Protein AF-A0A1W2FY74-F1 (afdb_monomer)

Mean predicted aligned error: 9.15 Å

Structure (mmCIF, N/CA/C/O backbone):
data_AF-A0A1W2FY74-F1
#
_entry.id   AF-A0A1W2FY74-F1
#
loop_
_atom_site.group_PDB
_atom_site.id
_atom_site.type_symbol
_atom_site.label_atom_id
_atom_site.label_alt_id
_atom_site.label_comp_id
_atom_site.label_asym_id
_atom_site.label_entity_id
_atom_site.label_seq_id
_atom_site.pdbx_PDB_ins_code
_atom_site.Cartn_x
_atom_site.Cartn_y
_atom_site.Cartn_z
_atom_site.occupancy
_atom_site.B_iso_or_equiv
_atom_site.auth_seq_id
_atom_site.auth_comp_id
_atom_site.auth_asym_id
_atom_site.auth_atom_id
_atom_site.pdbx_PDB_model_num
ATOM 1 N N . MET A 1 1 ? 19.200 3.828 7.627 1.00 26.34 1 MET A N 1
ATOM 2 C CA . MET A 1 1 ? 18.917 5.266 7.826 1.00 26.34 1 MET A CA 1
ATOM 3 C C . MET A 1 1 ? 17.872 5.653 6.791 1.00 26.34 1 MET A C 1
ATOM 5 O O . MET A 1 1 ? 18.219 5.867 5.634 1.00 26.34 1 MET A O 1
ATOM 9 N N . ASN A 1 2 ? 16.599 5.588 7.180 1.00 29.17 2 ASN A N 1
ATOM 10 C CA . ASN A 1 2 ? 15.464 5.903 6.314 1.00 29.17 2 ASN A CA 1
ATOM 11 C C . ASN A 1 2 ? 15.304 7.427 6.327 1.00 29.17 2 ASN A C 1
ATOM 13 O O . ASN A 1 2 ? 15.236 8.018 7.402 1.00 29.17 2 ASN A O 1
ATOM 17 N N . SER A 1 3 ? 15.346 8.079 5.165 1.00 33.16 3 SER A N 1
ATOM 18 C CA . SER A 1 3 ? 15.163 9.530 5.075 1.00 33.16 3 SER A CA 1
ATOM 19 C C . SER A 1 3 ? 13.676 9.846 4.939 1.00 33.16 3 SER A C 1
ATOM 21 O O . SER A 1 3 ? 13.073 9.510 3.921 1.00 33.16 3 SER A O 1
ATOM 23 N N . PHE A 1 4 ? 13.103 10.499 5.946 1.00 38.25 4 PHE A N 1
ATOM 24 C CA . PHE A 1 4 ? 11.716 10.956 5.945 1.00 38.25 4 PHE A CA 1
ATOM 25 C C . PHE A 1 4 ? 11.649 12.365 5.340 1.00 38.25 4 PHE A C 1
ATOM 27 O O . PHE A 1 4 ? 12.142 13.318 5.940 1.00 38.25 4 PHE A O 1
ATOM 34 N N . GLY A 1 5 ? 11.083 12.507 4.141 1.00 44.12 5 GLY A N 1
ATOM 35 C CA . GLY A 1 5 ? 10.751 13.808 3.557 1.00 44.12 5 GLY A CA 1
ATOM 36 C C . GLY A 1 5 ? 9.246 14.029 3.641 1.00 44.12 5 GLY A C 1
ATOM 37 O O . GLY A 1 5 ? 8.497 13.277 3.028 1.00 44.12 5 GLY A O 1
ATOM 38 N N . ARG A 1 6 ? 8.796 15.036 4.396 1.00 47.34 6 ARG A N 1
ATOM 39 C CA . ARG A 1 6 ? 7.377 15.424 4.432 1.00 47.34 6 ARG A CA 1
ATOM 40 C C . ARG A 1 6 ? 7.007 16.131 3.126 1.00 47.34 6 ARG A C 1
ATOM 42 O O . ARG A 1 6 ? 7.665 17.100 2.752 1.00 47.34 6 ARG A O 1
ATOM 49 N N . ARG A 1 7 ? 5.958 15.666 2.446 1.00 55.12 7 ARG A N 1
ATOM 50 C CA . ARG A 1 7 ? 5.308 16.359 1.317 1.00 55.12 7 ARG A CA 1
ATOM 51 C C . ARG A 1 7 ? 3.808 16.487 1.583 1.00 55.12 7 ARG A C 1
ATOM 53 O O . ARG A 1 7 ? 3.248 15.678 2.318 1.00 55.12 7 ARG A O 1
ATOM 60 N N . THR A 1 8 ? 3.162 17.463 0.950 1.00 52.47 8 THR A N 1
ATOM 61 C CA . THR A 1 8 ? 1.702 17.646 1.011 1.00 52.47 8 THR A CA 1
ATOM 62 C C . THR A 1 8 ? 0.996 16.764 -0.035 1.00 52.47 8 THR A C 1
ATOM 64 O O . THR A 1 8 ? 1.417 16.779 -1.197 1.00 52.47 8 THR A O 1
ATOM 67 N N . PRO A 1 9 ? -0.036 15.981 0.338 1.00 53.69 9 PRO A N 1
ATOM 68 C CA . PRO A 1 9 ? -0.895 15.232 -0.589 1.00 53.69 9 PRO A CA 1
ATOM 69 C C . PRO A 1 9 ? -1.524 16.107 -1.677 1.00 53.69 9 PRO A C 1
ATOM 71 O O . PRO A 1 9 ? -1.989 17.199 -1.355 1.00 53.69 9 PRO A O 1
ATOM 74 N N . PRO A 1 10 ? -1.606 15.646 -2.944 1.00 45.91 10 PRO A N 1
ATOM 75 C CA . PRO A 1 10 ? -2.429 16.283 -3.972 1.00 45.91 10 PRO A CA 1
ATOM 76 C C . PRO A 1 10 ? -3.902 16.365 -3.555 1.00 45.91 10 PRO A C 1
ATOM 78 O O . PRO A 1 10 ? -4.592 17.301 -3.944 1.00 45.91 10 PRO A O 1
ATOM 81 N N . SER A 1 11 ? -4.366 15.410 -2.739 1.00 52.22 11 SER A N 1
ATOM 82 C CA . SER A 1 11 ? -5.705 15.393 -2.141 1.00 52.22 11 SER A CA 1
ATOM 83 C C . SER A 1 11 ? -5.914 16.454 -1.053 1.00 52.22 11 SER A C 1
ATOM 85 O O . SER A 1 11 ? -7.052 16.692 -0.670 1.00 52.22 11 SER A O 1
ATOM 87 N N . GLY A 1 12 ? -4.851 17.073 -0.523 1.00 55.03 12 GLY A N 1
ATOM 88 C CA . GLY A 1 12 ? -4.919 18.000 0.615 1.00 55.03 12 GLY A CA 1
ATOM 89 C C . GLY A 1 12 ? -5.213 17.344 1.974 1.00 55.03 12 GLY A C 1
ATOM 90 O O . GLY A 1 12 ? -5.077 18.004 3.000 1.00 55.03 12 GLY A O 1
ATOM 91 N N . GLU A 1 13 ? -5.553 16.054 1.995 1.00 54.88 13 GLU A N 1
ATOM 92 C CA . GLU A 1 13 ? -5.854 15.271 3.195 1.00 54.88 13 GLU A CA 1
ATOM 93 C C . GLU A 1 13 ? -4.726 14.264 3.455 1.00 54.88 13 GLU A C 1
ATOM 95 O O . GLU A 1 13 ? -4.421 13.435 2.594 1.00 54.88 13 GLU A O 1
ATOM 100 N N . GLY A 1 14 ? -4.104 14.340 4.637 1.00 62.69 14 GLY A N 1
ATOM 101 C CA . GLY A 1 14 ? -3.099 13.377 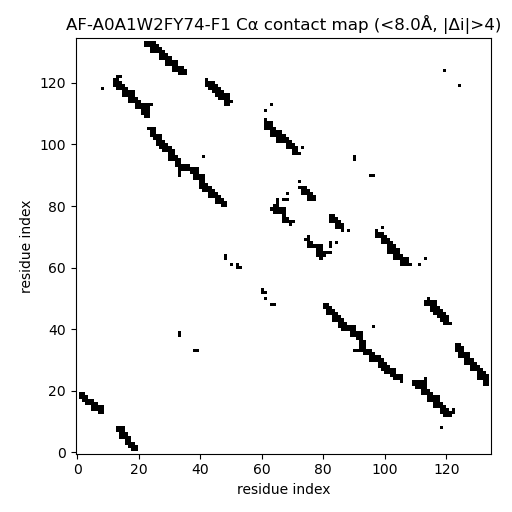5.093 1.00 62.69 14 GLY A CA 1
ATOM 102 C C . GLY A 1 14 ? -1.642 13.852 5.105 1.00 62.69 14 GLY A C 1
ATOM 103 O O . GLY A 1 14 ? -1.324 15.010 4.834 1.00 62.69 14 GLY A O 1
ATOM 104 N N . GLU A 1 15 ? -0.724 12.933 5.414 1.00 66.88 15 GLU A N 1
ATOM 105 C CA . GLU A 1 15 ? 0.731 13.153 5.378 1.00 66.88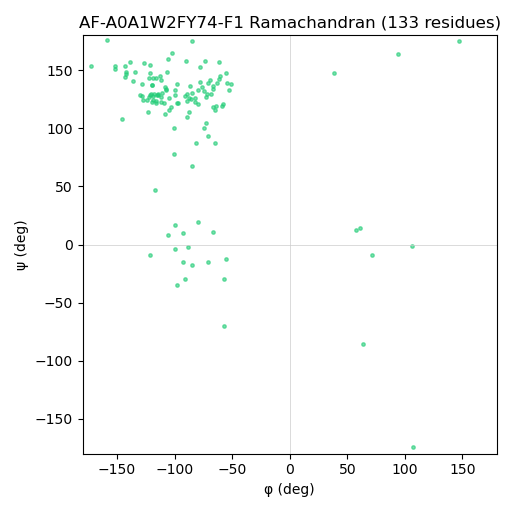 15 GLU A CA 1
ATOM 106 C C . GLU A 1 15 ? 1.391 12.134 4.437 1.00 66.88 15 GLU A C 1
ATOM 108 O O . GLU A 1 15 ? 1.203 10.925 4.598 1.00 66.88 15 GLU A O 1
ATOM 113 N N . TRP A 1 16 ? 2.195 12.599 3.469 1.00 65.06 16 TRP A N 1
ATOM 114 C CA . TRP A 1 16 ? 3.029 11.699 2.669 1.00 65.06 16 TRP A CA 1
ATOM 115 C C . TRP A 1 16 ? 4.187 11.154 3.502 1.00 65.06 16 TRP A C 1
ATOM 117 O O . TRP A 1 16 ? 4.986 11.916 4.056 1.00 65.06 16 TRP A O 1
ATOM 127 N N . ARG A 1 17 ? 4.353 9.834 3.485 1.00 69.00 17 ARG A N 1
ATOM 128 C CA . ARG A 1 17 ? 5.531 9.147 4.015 1.00 69.00 17 ARG A CA 1
ATOM 129 C C . ARG A 1 17 ? 6.324 8.530 2.874 1.00 69.00 17 ARG A C 1
ATOM 131 O O . ARG A 1 17 ? 5.782 7.786 2.062 1.00 69.00 17 ARG A O 1
ATOM 138 N N . THR A 1 18 ? 7.616 8.847 2.812 1.00 70.06 18 THR A N 1
ATOM 139 C CA . THR A 1 18 ? 8.536 8.243 1.843 1.00 70.06 18 THR A CA 1
ATOM 140 C C . THR A 1 18 ? 9.180 6.997 2.429 1.00 70.06 18 THR A C 1
ATOM 142 O O . THR A 1 18 ? 9.808 7.039 3.488 1.00 70.06 18 THR A O 1
ATOM 145 N N . PHE A 1 19 ? 9.090 5.909 1.681 1.00 69.75 19 PHE A N 1
ATOM 146 C CA . PHE A 1 19 ? 9.730 4.638 1.949 1.00 69.75 19 PHE A CA 1
ATOM 147 C C . PHE A 1 19 ? 10.825 4.405 0.915 1.00 69.75 19 PHE A C 1
ATOM 149 O O . PHE A 1 19 ? 10.604 4.575 -0.282 1.00 69.75 19 PHE A O 1
ATOM 156 N N . SER A 1 20 ? 12.025 4.045 1.366 1.00 68.00 20 SER A N 1
ATOM 157 C CA . SER A 1 20 ? 13.159 3.788 0.479 1.00 68.00 20 SER A CA 1
ATOM 158 C C . SER A 1 20 ? 13.801 2.458 0.825 1.00 68.00 20 SER A C 1
ATOM 160 O O . SER A 1 20 ? 14.164 2.225 1.979 1.00 68.00 20 SER A O 1
ATOM 162 N N . HIS A 1 21 ? 13.978 1.617 -0.189 1.00 68.12 21 HIS A N 1
ATOM 163 C CA . HIS A 1 21 ? 14.635 0.326 -0.067 1.00 68.12 21 HIS A CA 1
ATOM 164 C C . HIS A 1 21 ? 15.833 0.234 -1.019 1.00 68.12 21 HIS A C 1
ATOM 166 O O . HIS A 1 21 ? 15.794 0.782 -2.118 1.00 68.12 21 HIS A O 1
ATOM 172 N N . ARG A 1 22 ? 16.930 -0.416 -0.594 1.00 64.31 22 ARG A N 1
ATOM 173 C CA . ARG A 1 22 ? 18.175 -0.505 -1.391 1.00 64.31 22 ARG A CA 1
ATOM 174 C C . ARG A 1 22 ? 18.201 -1.645 -2.405 1.00 64.31 22 ARG A C 1
ATOM 176 O O . ARG A 1 22 ? 19.034 -1.596 -3.302 1.00 64.31 22 ARG A O 1
ATOM 183 N N . HIS A 1 23 ? 17.325 -2.630 -2.252 1.00 67.19 23 HIS A N 1
ATOM 184 C CA . HIS A 1 23 ? 17.173 -3.730 -3.201 1.00 67.19 23 HIS A CA 1
ATOM 185 C C . HIS A 1 23 ? 15.901 -3.555 -4.020 1.00 67.19 23 HIS A C 1
ATOM 187 O O . HIS A 1 23 ? 14.970 -2.862 -3.593 1.00 67.19 23 HIS A O 1
ATOM 193 N N . GLN A 1 24 ? 15.872 -4.226 -5.167 1.00 73.38 24 GLN A N 1
ATOM 194 C CA . GLN A 1 24 ? 14.713 -4.301 -6.038 1.00 73.38 24 GLN A CA 1
ATOM 195 C C . GLN A 1 24 ? 13.524 -4.887 -5.270 1.00 73.38 24 GLN A C 1
ATOM 197 O O . GLN A 1 24 ? 13.601 -5.990 -4.737 1.00 73.38 24 GLN A O 1
ATOM 202 N N . THR A 1 25 ? 12.443 -4.119 -5.185 1.00 75.25 25 THR A N 1
ATOM 203 C CA . THR A 1 25 ? 11.180 -4.566 -4.593 1.00 75.25 25 THR A CA 1
ATOM 204 C C . THR A 1 25 ? 10.355 -5.244 -5.675 1.00 75.25 25 THR A C 1
ATOM 206 O O . THR A 1 25 ? 10.139 -4.649 -6.730 1.00 75.25 25 THR A O 1
ATOM 209 N N . THR A 1 26 ? 9.915 -6.474 -5.425 1.00 78.38 26 THR A N 1
ATOM 210 C CA . THR A 1 26 ? 8.987 -7.202 -6.306 1.00 78.38 26 THR A CA 1
ATOM 211 C C . THR A 1 26 ? 7.553 -7.097 -5.808 1.00 78.38 26 THR A C 1
ATOM 213 O O . THR A 1 26 ? 6.624 -6.988 -6.604 1.00 78.38 26 THR A O 1
ATOM 216 N N . THR A 1 27 ? 7.382 -7.065 -4.488 1.00 83.62 27 THR A N 1
ATOM 217 C CA . THR A 1 27 ? 6.076 -6.929 -3.841 1.00 83.62 27 THR A CA 1
ATOM 218 C C . THR A 1 27 ? 6.212 -6.056 -2.604 1.00 83.62 27 THR A C 1
ATOM 220 O O . THR A 1 27 ? 7.222 -6.121 -1.898 1.00 83.62 27 THR A O 1
ATOM 223 N N . MET A 1 28 ? 5.200 -5.241 -2.328 1.00 83.50 28 MET A N 1
ATOM 224 C CA . MET A 1 28 ? 5.031 -4.568 -1.045 1.00 83.50 28 MET A CA 1
ATOM 225 C C . MET A 1 28 ? 3.759 -5.060 -0.373 1.00 83.50 28 MET A C 1
ATOM 227 O O . MET A 1 28 ? 2.741 -5.227 -1.036 1.00 83.50 28 MET A O 1
ATOM 231 N N . TYR A 1 29 ? 3.814 -5.195 0.944 1.00 86.19 29 TYR A N 1
ATOM 232 C CA . TYR A 1 29 ? 2.663 -5.485 1.785 1.00 86.19 29 TYR A CA 1
ATOM 233 C C . TYR A 1 29 ? 2.478 -4.334 2.751 1.00 86.19 29 TYR A C 1
ATOM 235 O O . TYR A 1 29 ? 3.431 -3.941 3.433 1.00 86.19 29 TYR A O 1
ATOM 243 N N . VAL A 1 30 ? 1.270 -3.787 2.815 1.00 85.69 30 VAL A N 1
ATOM 244 C CA . VAL A 1 30 ? 0.964 -2.661 3.697 1.00 85.69 30 VAL A CA 1
ATOM 245 C C . VAL A 1 30 ? -0.195 -3.018 4.607 1.00 85.69 30 VAL A C 1
ATOM 247 O O . VAL A 1 30 ? -1.279 -3.347 4.135 1.00 85.69 30 VAL A O 1
ATOM 250 N N . THR A 1 31 ? 0.030 -2.906 5.912 1.00 86.75 31 THR A N 1
ATOM 251 C CA . THR A 1 31 ? -0.992 -3.118 6.941 1.00 86.75 31 THR A CA 1
ATOM 252 C C . THR A 1 31 ? -1.172 -1.841 7.749 1.00 86.75 31 THR A C 1
ATOM 254 O O . THR A 1 31 ? -0.193 -1.200 8.136 1.00 86.75 31 THR A O 1
ATOM 257 N N . PHE A 1 32 ? -2.425 -1.490 8.031 1.00 84.62 32 PHE A N 1
ATOM 258 C CA . PHE A 1 32 ? -2.789 -0.306 8.809 1.00 84.62 32 PHE A CA 1
ATOM 259 C C . PHE A 1 32 ? -3.294 -0.699 10.175 1.00 84.62 32 PHE A C 1
ATOM 261 O O . PHE A 1 32 ? -4.134 -1.589 10.273 1.00 84.62 32 PHE A O 1
ATOM 268 N N . HIS A 1 33 ? -2.832 0.002 11.201 1.00 84.06 33 HIS A N 1
ATOM 269 C CA . HIS A 1 33 ? -3.271 -0.192 12.571 1.00 84.06 33 HIS A CA 1
ATOM 270 C C . HIS A 1 33 ? -3.855 1.100 13.139 1.00 84.06 33 HIS A C 1
ATOM 272 O O . HIS A 1 33 ? -3.210 2.150 13.072 1.00 84.06 33 HIS A O 1
ATOM 278 N N . ASN A 1 34 ? -5.061 1.025 13.707 1.00 88.00 34 ASN A N 1
ATOM 279 C CA . ASN A 1 34 ? -5.665 2.140 14.427 1.00 88.00 34 ASN A CA 1
ATOM 280 C C . ASN A 1 34 ? -4.952 2.325 15.777 1.00 88.00 34 ASN A C 1
ATOM 282 O O . ASN A 1 34 ? -5.179 1.575 16.728 1.00 88.00 34 ASN A O 1
ATOM 286 N N . ILE A 1 35 ? -4.111 3.358 15.869 1.00 86.69 35 ILE A N 1
ATOM 287 C CA . ILE A 1 35 ? -3.412 3.752 17.103 1.00 86.69 35 ILE A CA 1
ATOM 288 C C . ILE A 1 35 ? -4.183 4.808 17.909 1.00 86.69 35 ILE A C 1
ATOM 290 O O . ILE A 1 35 ? -3.634 5.377 18.856 1.00 86.69 35 I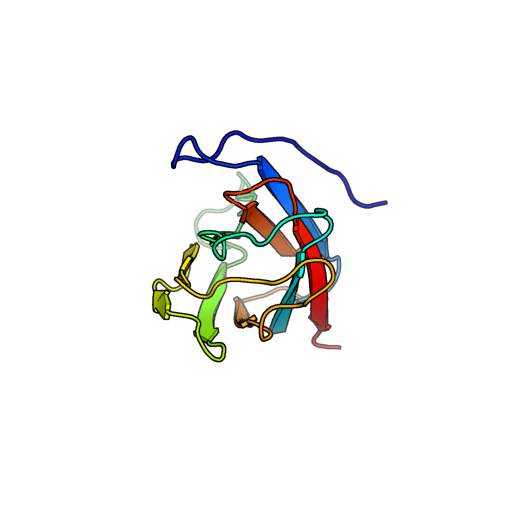LE A O 1
ATOM 294 N N . GLY A 1 36 ? -5.432 5.090 17.548 1.00 84.44 36 GLY A N 1
ATOM 295 C CA . GLY A 1 36 ? -6.365 5.929 18.290 1.00 84.44 36 GLY A CA 1
ATOM 296 C C . GLY A 1 36 ? -7.113 5.171 19.390 1.00 84.44 36 GLY A C 1
ATOM 297 O O . GLY A 1 36 ? -6.954 3.961 19.578 1.00 84.44 36 GLY A O 1
ATOM 298 N N . GLU A 1 37 ? -7.898 5.913 20.164 1.00 88.31 37 GLU A N 1
ATOM 299 C CA . GLU A 1 37 ? -8.796 5.378 21.204 1.00 88.31 37 GLU A CA 1
ATOM 300 C C . GLU A 1 37 ? -10.256 5.291 20.727 1.00 88.31 37 GLU A C 1
ATOM 302 O O . GLU A 1 37 ? -11.105 4.751 21.428 1.00 88.31 37 GLU A O 1
ATOM 307 N N . GLU A 1 38 ? -10.537 5.774 19.515 1.00 89.69 38 GLU A N 1
ATOM 308 C CA . GLU A 1 38 ? -11.863 5.786 18.896 1.00 89.69 38 GLU A CA 1
ATOM 309 C C . GLU A 1 38 ? -11.853 5.014 17.567 1.00 89.69 38 GLU A C 1
ATOM 311 O O . GLU A 1 38 ? -10.795 4.917 16.928 1.00 89.69 38 GLU A O 1
ATOM 316 N N . PRO A 1 39 ? -13.007 4.477 17.129 1.00 87.62 39 PRO A N 1
ATOM 317 C CA . PRO A 1 39 ? -13.144 3.908 15.797 1.00 87.62 39 PRO A CA 1
ATOM 318 C C . PRO A 1 39 ? -12.881 4.959 14.718 1.00 87.62 39 PRO A C 1
ATOM 320 O O . PRO A 1 39 ? -13.235 6.132 14.864 1.00 87.62 39 PRO A O 1
ATOM 323 N N . ILE A 1 40 ? -12.284 4.528 13.613 1.00 84.62 40 ILE A N 1
ATOM 324 C CA . ILE A 1 40 ? -11.938 5.401 12.488 1.00 84.62 40 ILE A CA 1
ATOM 325 C C . ILE A 1 40 ? -12.340 4.773 11.162 1.00 84.62 40 ILE A C 1
ATOM 327 O O . ILE A 1 40 ? -12.318 3.555 11.006 1.00 84.62 40 ILE A O 1
ATOM 331 N N . THR A 1 41 ? -12.702 5.606 10.192 1.00 84.25 41 THR A N 1
ATOM 332 C CA . THR A 1 41 ? -12.933 5.148 8.820 1.00 84.25 41 THR A CA 1
ATOM 333 C C . THR A 1 41 ? -11.594 4.902 8.143 1.00 84.25 41 THR A C 1
ATOM 335 O O . THR A 1 41 ? -10.676 5.725 8.259 1.00 84.25 41 THR A O 1
ATOM 338 N N . ALA A 1 42 ? -11.482 3.778 7.436 1.00 80.25 42 ALA A N 1
ATOM 339 C CA . ALA A 1 42 ? -10.293 3.418 6.684 1.00 80.25 42 ALA A CA 1
ATOM 340 C C . ALA A 1 42 ? -9.845 4.573 5.764 1.00 80.25 42 ALA A C 1
ATOM 342 O O . ALA A 1 42 ? -10.676 5.249 5.148 1.00 80.25 42 ALA A O 1
ATOM 343 N N . PRO A 1 43 ? -8.533 4.853 5.684 1.00 75.69 43 PRO A N 1
ATOM 344 C CA . PRO A 1 43 ? -8.049 6.006 4.952 1.00 75.69 43 PRO A CA 1
ATOM 345 C C . PRO A 1 43 ? -8.061 5.719 3.450 1.00 75.69 43 PRO A C 1
ATOM 347 O O . PRO A 1 43 ? -7.850 4.589 3.006 1.00 75.69 43 PRO A O 1
ATOM 350 N N . LYS A 1 44 ? -8.194 6.775 2.645 1.00 81.75 44 LYS A N 1
ATOM 351 C CA . LYS A 1 44 ? -7.701 6.732 1.268 1.00 81.75 44 LYS A CA 1
ATOM 352 C C . LYS A 1 44 ? -6.178 6.650 1.306 1.00 81.75 44 LYS A C 1
ATOM 354 O O . LYS A 1 44 ? -5.538 7.419 2.028 1.00 81.75 44 LYS A O 1
ATOM 359 N N . ILE A 1 45 ? -5.623 5.747 0.506 1.00 81.25 45 ILE A N 1
ATOM 360 C C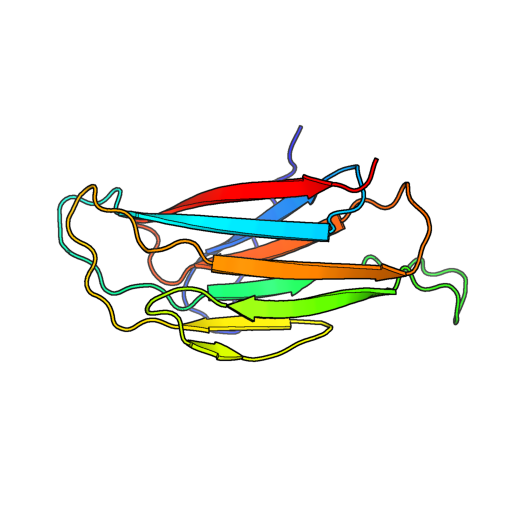A . ILE A 1 45 ? -4.186 5.572 0.362 1.00 81.25 45 ILE A CA 1
ATOM 361 C C . ILE A 1 45 ? -3.803 5.801 -1.082 1.00 81.25 45 ILE A C 1
ATOM 363 O O . ILE A 1 45 ? -4.377 5.207 -1.991 1.00 81.25 45 ILE A O 1
ATOM 367 N N . GLU A 1 46 ? -2.801 6.637 -1.286 1.00 82.12 46 GLU A N 1
ATOM 368 C CA . GLU A 1 46 ? -2.192 6.838 -2.592 1.00 82.12 46 GLU A CA 1
ATOM 369 C C . GLU A 1 46 ? -0.751 6.362 -2.511 1.00 82.12 46 GLU A C 1
ATOM 371 O O . GLU A 1 46 ? -0.035 6.774 -1.609 1.00 82.12 46 GLU A O 1
ATOM 376 N N . PHE A 1 47 ? -0.334 5.506 -3.435 1.00 81.31 47 PHE A N 1
ATOM 377 C CA . PHE A 1 47 ? 1.041 5.079 -3.640 1.00 81.31 47 PHE A CA 1
ATOM 378 C C . PHE A 1 47 ? 1.570 5.724 -4.911 1.00 81.31 47 PHE A C 1
ATOM 380 O O . PHE A 1 47 ? 0.916 5.694 -5.954 1.00 81.31 47 PHE A O 1
ATOM 387 N N . SER A 1 48 ? 2.772 6.278 -4.843 1.00 78.25 48 SER A N 1
ATOM 388 C CA . SER A 1 48 ? 3.447 6.861 -5.997 1.00 78.25 48 SER A CA 1
ATOM 389 C C . SER A 1 48 ? 4.909 6.453 -6.022 1.00 78.25 48 SER A C 1
ATOM 391 O O . SER A 1 48 ? 5.565 6.393 -4.978 1.00 78.25 48 SER A O 1
ATOM 393 N N . LEU A 1 49 ? 5.421 6.177 -7.217 1.00 74.19 49 LEU A N 1
ATOM 394 C CA . LEU A 1 49 ? 6.844 5.961 -7.423 1.00 74.19 49 LEU A CA 1
ATOM 395 C C . LEU A 1 49 ? 7.564 7.302 -7.480 1.00 74.19 49 LEU A C 1
ATOM 397 O O . LEU A 1 49 ? 7.312 8.125 -8.359 1.00 74.19 49 LEU A O 1
ATOM 401 N N . GLU A 1 50 ? 8.521 7.508 -6.578 1.00 67.44 50 GLU A N 1
ATOM 402 C CA . GLU A 1 50 ? 9.428 8.641 -6.710 1.00 67.44 50 GLU A CA 1
ATOM 403 C C . GLU A 1 50 ? 10.530 8.279 -7.707 1.00 67.44 50 GLU A C 1
ATOM 405 O O . GLU A 1 50 ? 11.604 7.785 -7.353 1.00 67.44 50 GLU A O 1
ATOM 410 N N . GLN A 1 51 ? 10.256 8.526 -8.984 1.00 57.72 51 GLN A N 1
ATOM 411 C CA . GLN A 1 51 ? 11.253 8.382 -10.031 1.00 57.72 51 GLN A CA 1
ATOM 412 C C . GLN A 1 51 ? 12.230 9.561 -9.948 1.00 57.72 51 GLN A C 1
ATOM 414 O O . GLN A 1 51 ? 11.958 10.664 -10.422 1.00 57.72 51 GLN A O 1
ATOM 419 N N . ARG A 1 52 ? 13.409 9.346 -9.348 1.00 52.47 52 ARG A N 1
ATOM 420 C CA . ARG A 1 52 ? 14.550 10.233 -9.608 1.00 52.47 52 ARG A CA 1
ATOM 421 C C . ARG A 1 52 ? 15.013 9.966 -11.030 1.00 52.47 52 ARG A C 1
ATOM 423 O O . ARG A 1 52 ? 15.799 9.052 -11.259 1.00 52.47 52 ARG A O 1
ATOM 430 N N . GLN A 1 53 ? 14.512 10.746 -11.977 1.00 45.84 53 GLN A N 1
ATOM 431 C CA . GLN A 1 53 ? 15.005 10.711 -13.345 1.00 45.84 53 GLN A CA 1
ATOM 432 C C . GLN A 1 53 ? 16.512 11.036 -13.326 1.00 45.84 53 GLN A C 1
ATOM 434 O O . GLN A 1 53 ? 16.884 12.119 -12.860 1.00 45.84 53 GLN A O 1
ATOM 439 N N . PRO A 1 54 ? 17.406 10.134 -13.779 1.00 45.00 54 PRO A N 1
ATOM 440 C CA . PRO A 1 54 ? 18.786 10.512 -14.026 1.00 45.00 54 PRO A CA 1
ATOM 441 C C . PRO A 1 54 ? 18.748 11.526 -15.168 1.00 45.00 54 PRO A C 1
ATOM 443 O O . PRO A 1 54 ? 18.324 11.210 -16.277 1.00 45.00 54 PRO A O 1
ATOM 446 N N . THR A 1 55 ? 19.149 12.763 -14.902 1.00 47.34 55 THR A N 1
ATOM 447 C CA . THR A 1 55 ? 19.078 13.895 -15.839 1.00 47.34 55 THR A CA 1
ATOM 448 C C . THR A 1 55 ? 19.991 13.761 -17.069 1.00 47.34 55 THR A C 1
ATOM 450 O O . THR A 1 55 ? 20.151 14.732 -17.802 1.00 47.34 55 THR A O 1
ATOM 453 N N . SER A 1 56 ? 20.593 12.594 -17.329 1.00 46.47 56 SER A N 1
ATOM 454 C CA . SER A 1 56 ? 21.693 12.453 -18.290 1.00 46.47 56 SER A CA 1
ATOM 455 C C . SER A 1 56 ? 21.488 11.488 -19.465 1.00 46.47 56 SER A C 1
ATOM 457 O O . SER A 1 56 ? 22.313 11.537 -20.369 1.00 46.47 56 SER A O 1
ATOM 459 N N . GLU A 1 57 ? 20.434 10.662 -19.540 1.00 49.06 57 GLU A N 1
ATOM 460 C CA . GLU A 1 57 ? 20.165 9.836 -20.742 1.00 49.06 57 GLU A CA 1
ATOM 461 C C . GLU A 1 57 ? 18.651 9.659 -21.002 1.00 49.06 57 GLU A C 1
ATOM 463 O O . GLU A 1 57 ? 17.987 8.906 -20.283 1.00 49.06 57 GLU A O 1
ATOM 468 N N . PRO A 1 58 ? 18.068 10.303 -22.035 1.00 44.28 58 PRO A N 1
ATOM 469 C CA . PRO A 1 58 ? 16.723 9.964 -22.491 1.00 44.28 58 PRO A CA 1
ATOM 470 C C . PRO A 1 58 ? 16.718 8.523 -23.029 1.00 44.28 58 PRO A C 1
ATOM 472 O O . PRO A 1 58 ? 17.442 8.204 -23.967 1.00 44.28 58 PRO A O 1
ATOM 475 N N . GLY A 1 59 ? 15.920 7.645 -22.415 1.00 48.75 59 GLY A N 1
ATOM 476 C CA . GLY A 1 59 ? 15.742 6.252 -22.851 1.00 48.75 59 GLY A CA 1
ATOM 477 C C . GLY A 1 59 ? 16.417 5.180 -21.988 1.00 48.75 59 GLY A C 1
ATOM 478 O O . GLY A 1 59 ? 16.242 3.999 -22.267 1.00 48.75 59 GLY A O 1
ATOM 479 N N . ARG A 1 60 ? 17.135 5.553 -20.920 1.00 50.38 60 ARG A N 1
ATOM 480 C CA . ARG A 1 60 ? 17.656 4.606 -19.915 1.00 50.38 60 ARG A CA 1
ATOM 481 C C . ARG A 1 60 ? 17.048 4.885 -18.535 1.00 50.38 60 ARG A C 1
ATOM 483 O O . ARG A 1 60 ? 17.743 5.024 -17.531 1.00 50.38 60 ARG A O 1
ATOM 490 N N . GLY A 1 61 ? 15.727 5.057 -18.524 1.00 49.03 61 GLY A N 1
ATOM 491 C CA . GLY A 1 61 ? 14.955 5.221 -17.301 1.00 49.03 61 GLY A CA 1
ATOM 492 C C . GLY A 1 61 ? 14.981 3.930 -16.493 1.00 49.03 61 GLY A C 1
ATOM 493 O O . GLY A 1 61 ? 14.825 2.845 -17.041 1.00 49.03 61 GLY A O 1
ATOM 494 N N . LEU A 1 62 ? 15.178 4.064 -15.186 1.00 52.94 62 LEU A N 1
ATOM 495 C CA . LEU A 1 62 ? 14.842 3.026 -14.223 1.00 52.94 62 LEU A CA 1
ATOM 496 C C . LEU A 1 62 ? 13.323 2.866 -14.262 1.00 52.94 62 LEU A C 1
ATOM 498 O O . LEU A 1 62 ? 12.610 3.566 -13.543 1.00 52.94 62 LEU A O 1
ATOM 502 N N . GLU A 1 63 ? 12.811 2.032 -15.158 1.00 65.19 63 GLU A N 1
ATOM 503 C CA . GLU A 1 63 ? 11.370 1.881 -15.337 1.00 65.19 63 GLU A CA 1
ATOM 504 C C . GLU A 1 63 ? 10.856 0.871 -14.308 1.00 65.19 63 GLU A C 1
ATOM 506 O O . GLU A 1 63 ? 10.480 -0.263 -14.597 1.00 65.19 63 GLU A O 1
ATOM 511 N N . THR A 1 64 ? 10.907 1.270 -13.039 1.00 72.50 64 THR A N 1
ATOM 512 C CA . THR A 1 64 ? 10.066 0.640 -12.028 1.00 72.50 64 THR A CA 1
ATOM 513 C C . THR A 1 64 ? 8.651 1.137 -12.245 1.00 72.50 64 THR A C 1
ATOM 515 O O . THR A 1 64 ? 8.434 2.340 -12.402 1.00 72.50 64 THR A O 1
ATOM 518 N N . HIS A 1 65 ? 7.710 0.205 -12.263 1.00 80.06 65 HIS A N 1
ATOM 519 C CA . HIS A 1 65 ? 6.297 0.480 -12.418 1.00 80.06 65 HIS A CA 1
ATOM 520 C C . HIS A 1 65 ? 5.495 -0.482 -11.537 1.00 80.06 65 HIS A C 1
ATOM 522 O O . HIS A 1 65 ? 5.884 -1.633 -11.309 1.00 80.06 65 HIS A O 1
ATOM 528 N N . PHE A 1 66 ? 4.374 -0.010 -11.009 1.00 85.19 66 PHE A N 1
ATOM 529 C CA . PHE A 1 66 ? 3.424 -0.872 -10.330 1.00 85.19 66 PHE A CA 1
ATOM 530 C C . PHE A 1 66 ? 2.715 -1.776 -11.337 1.00 85.19 66 PHE A C 1
ATOM 532 O O . PHE A 1 66 ? 2.298 -1.320 -12.402 1.00 85.19 66 PHE A O 1
ATOM 539 N N . THR A 1 67 ? 2.525 -3.043 -10.985 1.00 89.31 67 THR A N 1
ATOM 540 C CA . THR A 1 67 ? 1.715 -3.978 -11.781 1.00 89.31 67 THR A CA 1
ATOM 541 C C . THR A 1 67 ? 0.261 -4.026 -11.324 1.00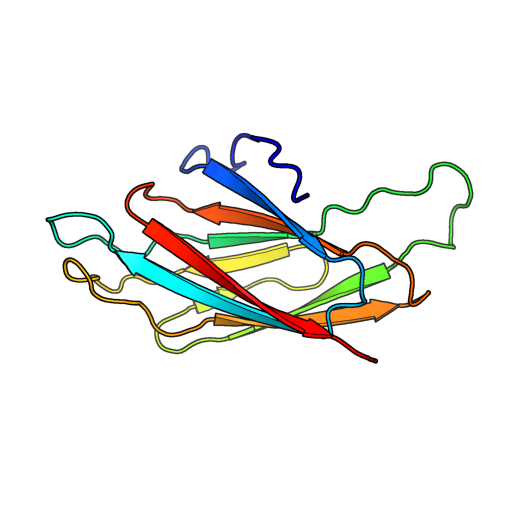 89.31 67 THR A C 1
ATOM 543 O O . THR A 1 67 ? -0.587 -4.536 -12.048 1.00 89.31 67 THR A O 1
ATOM 546 N N . GLY A 1 68 ? -0.026 -3.508 -10.130 1.00 88.38 68 GLY A N 1
ATOM 547 C CA . GLY A 1 68 ? -1.359 -3.461 -9.539 1.00 88.38 68 GLY A CA 1
ATOM 548 C C . GLY A 1 68 ? -1.302 -3.594 -8.021 1.00 88.38 68 GLY A C 1
ATOM 549 O O . GLY A 1 68 ? -0.233 -3.813 -7.449 1.00 88.38 68 GLY A O 1
ATOM 550 N N . ALA A 1 69 ? -2.460 -3.463 -7.381 1.00 91.31 69 ALA A N 1
ATOM 551 C CA . ALA A 1 69 ? -2.627 -3.754 -5.965 1.00 91.31 69 ALA A CA 1
ATOM 552 C C . ALA A 1 69 ? -3.981 -4.400 -5.686 1.00 91.31 69 ALA A C 1
ATOM 554 O O . ALA A 1 69 ? -4.951 -4.171 -6.413 1.00 91.31 69 ALA A O 1
ATOM 555 N N . SER A 1 70 ? -4.037 -5.171 -4.610 1.00 92.25 70 SER A N 1
ATOM 556 C CA . SER A 1 70 ? -5.233 -5.858 -4.136 1.00 92.25 70 SER A CA 1
ATOM 557 C C . SER A 1 70 ? -5.179 -6.050 -2.627 1.00 92.25 70 SER A C 1
ATOM 559 O O . SER A 1 70 ? -4.104 -6.144 -2.052 1.00 92.25 70 SER A O 1
ATOM 561 N N . GLY A 1 71 ? -6.336 -6.139 -1.988 1.00 90.19 71 GLY A N 1
ATOM 562 C CA . GLY A 1 71 ? -6.462 -6.480 -0.576 1.00 90.19 71 GLY A CA 1
ATOM 563 C C . GLY A 1 71 ? -7.932 -6.673 -0.230 1.00 90.19 71 GLY A C 1
ATOM 564 O O . GLY A 1 71 ? -8.801 -6.098 -0.893 1.00 90.19 71 GLY A O 1
ATOM 565 N N . ASP A 1 72 ? -8.215 -7.481 0.785 1.00 91.50 72 ASP A N 1
ATOM 566 C CA . ASP A 1 72 ? -9.589 -7.674 1.252 1.00 91.50 72 ASP A CA 1
ATOM 567 C C . ASP A 1 72 ? -10.155 -6.350 1.778 1.00 91.50 72 ASP A C 1
ATOM 569 O O . ASP A 1 72 ? -9.451 -5.571 2.417 1.00 91.50 72 ASP A O 1
ATOM 573 N N . ASP A 1 73 ? -11.420 -6.064 1.467 1.00 89.06 73 ASP A N 1
ATOM 574 C CA . ASP A 1 73 ? -12.098 -4.799 1.794 1.00 89.06 73 ASP A CA 1
ATOM 575 C C . ASP A 1 73 ? -11.424 -3.526 1.246 1.00 89.06 73 ASP A C 1
ATOM 577 O O . ASP A 1 73 ? -11.820 -2.407 1.591 1.00 89.06 73 ASP A O 1
ATOM 581 N N . TRP A 1 74 ? -10.465 -3.678 0.329 1.00 90.81 74 TRP A N 1
ATOM 582 C CA . TRP A 1 74 ? -9.820 -2.589 -0.391 1.00 90.81 74 TRP A CA 1
ATOM 583 C C . TRP A 1 74 ? -10.275 -2.541 -1.846 1.00 90.81 74 TRP A C 1
ATOM 585 O O . TRP A 1 74 ? -10.253 -3.522 -2.587 1.00 90.81 74 TRP A O 1
ATOM 595 N N . ARG A 1 75 ? -10.629 -1.341 -2.299 1.00 92.69 75 ARG A N 1
ATOM 596 C CA . ARG A 1 75 ? -10.806 -1.021 -3.714 1.00 92.69 75 ARG A CA 1
ATOM 597 C C . ARG A 1 75 ? -9.562 -0.300 -4.200 1.00 92.69 75 ARG A C 1
ATOM 599 O O . ARG A 1 75 ? -9.396 0.892 -3.954 1.00 92.69 75 ARG A O 1
ATOM 606 N N . CYS A 1 76 ? -8.687 -1.029 -4.881 1.00 92.69 76 CYS A N 1
ATOM 607 C CA . CYS A 1 76 ? -7.480 -0.473 -5.479 1.00 92.69 76 CYS A CA 1
ATOM 608 C C . CYS A 1 76 ? -7.682 -0.182 -6.973 1.00 92.69 76 CYS A C 1
ATOM 610 O O . CYS A 1 76 ? -8.287 -0.963 -7.705 1.00 92.69 76 CYS A O 1
ATOM 612 N N . THR A 1 77 ? -7.176 0.962 -7.427 1.00 90.94 77 THR A N 1
ATOM 613 C CA . THR A 1 77 ? -7.215 1.422 -8.821 1.00 90.94 77 THR A CA 1
ATOM 614 C C . THR A 1 77 ? -5.881 2.057 -9.203 1.00 90.94 77 THR A C 1
ATOM 616 O O . THR A 1 77 ? -5.141 2.524 -8.338 1.00 90.94 77 THR A O 1
ATOM 619 N N . GLY A 1 78 ? -5.579 2.098 -10.500 1.00 84.56 78 GLY A N 1
ATOM 620 C CA . GLY A 1 78 ? -4.308 2.614 -11.012 1.00 84.56 78 GLY A CA 1
ATOM 621 C C . GLY A 1 78 ? -3.258 1.524 -11.225 1.00 84.56 78 GLY A C 1
ATOM 622 O O . GLY A 1 78 ? -3.396 0.391 -10.764 1.00 84.56 78 GLY A O 1
ATOM 623 N N . ALA A 1 79 ? -2.231 1.878 -11.988 1.00 78.94 79 ALA A N 1
ATOM 624 C CA . ALA A 1 79 ? -1.084 1.045 -12.307 1.00 78.94 79 ALA A CA 1
ATOM 625 C C . ALA A 1 79 ? 0.080 1.949 -12.737 1.00 78.94 79 ALA A C 1
ATOM 627 O O . ALA A 1 79 ? -0.061 3.167 -12.868 1.00 78.94 79 ALA A O 1
ATOM 628 N N . GLU A 1 80 ? 1.228 1.331 -12.978 1.00 80.00 80 GLU A N 1
ATOM 629 C CA . GLU A 1 80 ? 2.445 1.960 -13.468 1.00 80.00 80 GLU A CA 1
ATOM 630 C C . GLU A 1 80 ? 3.048 3.005 -12.523 1.00 80.00 80 GLU A C 1
ATOM 632 O O . GLU A 1 80 ? 3.928 2.675 -11.732 1.00 80.00 80 GLU A O 1
ATOM 637 N N . ALA A 1 81 ? 2.593 4.255 -12.581 1.00 73.94 81 ALA A N 1
ATOM 638 C CA . ALA A 1 81 ? 3.173 5.367 -11.828 1.00 73.94 81 ALA A CA 1
ATOM 639 C C . ALA A 1 81 ? 2.528 5.572 -10.449 1.00 73.94 81 ALA A C 1
ATOM 641 O O . ALA A 1 81 ? 3.187 6.052 -9.516 1.00 73.94 81 ALA A O 1
ATOM 642 N N . SER A 1 82 ? 1.246 5.224 -10.310 1.00 83.19 82 SER A N 1
ATOM 643 C CA . SER A 1 82 ? 0.508 5.397 -9.063 1.00 83.19 82 SER A CA 1
ATOM 644 C C . SER A 1 82 ? -0.619 4.387 -8.882 1.00 83.19 82 SER A C 1
ATOM 646 O O . SER A 1 82 ? -1.227 3.904 -9.837 1.00 83.19 82 SER A O 1
ATOM 648 N N . ILE A 1 83 ? -0.900 4.086 -7.618 1.00 88.31 83 ILE A N 1
ATOM 649 C CA . ILE A 1 83 ? -2.010 3.242 -7.178 1.00 88.31 83 ILE A CA 1
ATOM 650 C C . ILE A 1 83 ? -2.784 4.004 -6.112 1.00 88.31 83 ILE A C 1
ATOM 652 O O . ILE A 1 83 ? -2.195 4.626 -5.238 1.00 88.31 83 ILE A O 1
ATOM 656 N N . THR A 1 84 ? -4.106 3.948 -6.162 1.00 88.62 84 THR A N 1
ATOM 657 C CA . THR A 1 84 ? -4.984 4.459 -5.110 1.00 88.62 84 THR A CA 1
ATOM 658 C C . THR A 1 84 ? -5.812 3.316 -4.556 1.00 88.62 84 THR A C 1
ATOM 660 O O . THR A 1 84 ? -6.525 2.671 -5.319 1.00 88.62 84 THR A O 1
ATOM 663 N N . CYS A 1 85 ? -5.759 3.096 -3.246 1.00 89.75 85 CYS A N 1
ATOM 664 C CA . CYS A 1 85 ? -6.591 2.131 -2.540 1.00 89.75 85 CYS A CA 1
ATOM 665 C C . CYS A 1 85 ? -7.532 2.860 -1.578 1.00 89.75 85 CYS A C 1
ATOM 667 O O . CYS A 1 85 ? -7.101 3.697 -0.785 1.00 89.75 85 CYS A O 1
ATOM 669 N N . THR A 1 86 ? -8.825 2.558 -1.656 1.00 89.50 86 THR A N 1
ATOM 670 C CA . THR A 1 86 ? -9.853 3.081 -0.750 1.00 89.50 86 THR A CA 1
ATOM 671 C C . THR A 1 86 ? -10.574 1.946 -0.044 1.00 89.50 86 THR A C 1
ATOM 673 O O . THR A 1 86 ? -10.770 0.870 -0.604 1.00 89.50 86 THR A O 1
ATOM 676 N N . SER A 1 87 ? -10.995 2.201 1.186 1.00 87.56 87 SER A N 1
ATOM 677 C CA . SER A 1 87 ? -11.896 1.333 1.929 1.00 87.56 87 SER A CA 1
ATOM 678 C C . SER A 1 87 ? -12.849 2.207 2.738 1.00 87.56 87 SER A C 1
ATOM 680 O O . SER A 1 87 ? -12.494 3.314 3.133 1.00 87.56 87 SER A O 1
ATOM 682 N N . GLU A 1 88 ? -14.068 1.723 2.948 1.00 85.12 88 GLU A N 1
ATOM 683 C CA . GLU A 1 88 ? -15.077 2.371 3.801 1.00 85.12 88 GLU A CA 1
ATOM 684 C C . GLU A 1 88 ? -15.246 1.618 5.129 1.00 85.12 88 GLU A C 1
ATOM 686 O O . GLU A 1 88 ? -16.153 1.910 5.908 1.00 85.12 88 GLU A O 1
ATOM 691 N N . ALA A 1 89 ? -14.382 0.632 5.393 1.00 86.94 89 ALA A N 1
ATOM 692 C CA . ALA A 1 89 ? -14.417 -0.137 6.623 1.00 86.94 89 ALA A CA 1
ATOM 693 C C . ALA A 1 89 ? -14.193 0.770 7.840 1.00 86.94 89 ALA A C 1
ATOM 695 O O . ALA A 1 89 ? -13.390 1.705 7.814 1.00 86.94 89 ALA A O 1
ATOM 696 N N . THR A 1 90 ? -14.903 0.468 8.923 1.00 89.06 90 THR A N 1
ATOM 697 C CA . THR A 1 90 ? -14.627 1.058 10.233 1.00 89.06 90 THR A CA 1
ATOM 698 C C . THR A 1 90 ? -13.608 0.189 10.957 1.00 89.06 90 THR A C 1
ATOM 700 O O . THR A 1 90 ? -13.771 -1.027 11.043 1.00 89.06 90 THR A O 1
ATOM 703 N N . VAL A 1 91 ? -12.556 0.818 11.470 1.00 88.69 91 VAL A N 1
ATOM 704 C CA . VAL A 1 91 ? -11.449 0.171 12.171 1.00 88.69 91 VAL A CA 1
ATOM 705 C C . VAL A 1 91 ? -11.547 0.509 13.647 1.00 88.69 91 VAL A C 1
ATOM 707 O O . VAL A 1 91 ? -11.349 1.658 14.046 1.00 88.69 91 VAL A O 1
ATOM 710 N N . GLU A 1 92 ? -11.841 -0.496 14.462 1.00 92.06 92 GLU A N 1
ATOM 711 C CA . GLU A 1 92 ? -11.906 -0.353 15.916 1.00 92.06 92 GLU A CA 1
ATOM 712 C C . GLU A 1 92 ? -10.553 0.075 16.517 1.00 92.06 92 GLU A C 1
ATOM 714 O O . GLU A 1 92 ? -9.498 -0.148 15.907 1.00 92.06 92 GLU A O 1
ATOM 719 N N . PRO A 1 93 ? -10.541 0.685 17.716 1.00 90.75 93 PRO A N 1
ATOM 720 C CA . PRO A 1 93 ? -9.307 1.004 18.427 1.00 90.75 93 PRO A CA 1
ATOM 721 C C . PRO A 1 93 ? -8.411 -0.228 18.558 1.00 90.75 93 PRO A C 1
ATOM 723 O O . PRO A 1 93 ? -8.870 -1.295 18.966 1.00 90.75 93 PRO A O 1
ATOM 726 N N . ARG A 1 94 ? -7.118 -0.083 18.247 1.00 89.19 94 ARG A N 1
ATOM 727 C CA . ARG A 1 94 ? -6.134 -1.183 18.275 1.00 89.19 94 ARG A CA 1
ATOM 728 C C . ARG A 1 94 ? -6.446 -2.344 17.326 1.00 89.19 94 ARG A C 1
ATOM 730 O O . ARG A 1 94 ? -5.835 -3.404 17.453 1.00 89.19 94 ARG A O 1
ATOM 737 N N . ALA A 1 95 ? -7.363 -2.176 16.377 1.00 90.19 95 ALA A N 1
ATOM 738 C CA . ALA A 1 95 ? -7.563 -3.135 15.303 1.00 90.19 95 ALA A CA 1
ATOM 739 C C . ALA A 1 95 ? -6.679 -2.797 14.099 1.00 90.19 95 ALA A C 1
ATOM 741 O O . ALA A 1 95 ? -6.236 -1.657 13.913 1.00 90.19 95 ALA A O 1
ATOM 742 N N . SER A 1 96 ? -6.436 -3.812 13.274 1.00 88.69 96 SER A N 1
ATOM 743 C CA . SER A 1 96 ? -5.729 -3.664 12.007 1.00 88.69 96 SER A CA 1
ATOM 744 C C . SER A 1 96 ? -6.660 -3.933 10.834 1.00 88.69 96 SER A C 1
ATOM 746 O O . SER A 1 96 ? -7.518 -4.810 10.905 1.00 88.69 96 SER A O 1
ATOM 748 N N . MET A 1 97 ? -6.449 -3.199 9.748 1.00 87.88 97 MET A N 1
ATOM 749 C CA . MET A 1 97 ? -7.068 -3.477 8.453 1.00 87.88 97 MET A CA 1
ATOM 750 C C . MET A 1 97 ? -6.436 -4.705 7.790 1.00 87.88 97 MET A C 1
ATOM 752 O O . MET A 1 97 ? -5.267 -5.006 8.068 1.00 87.88 97 MET A O 1
ATOM 756 N N . PRO A 1 98 ? -7.149 -5.357 6.854 1.00 89.69 98 PRO A N 1
ATOM 757 C CA . PRO A 1 98 ? -6.540 -6.324 5.954 1.00 89.69 98 PRO A CA 1
ATOM 758 C C . PRO A 1 98 ? -5.356 -5.725 5.187 1.00 89.69 98 PRO A C 1
ATOM 760 O O . PRO A 1 98 ? -5.330 -4.527 4.875 1.00 89.69 98 PRO A O 1
ATOM 763 N N . THR A 1 99 ? -4.372 -6.574 4.898 1.00 90.19 99 THR A N 1
ATOM 764 C CA . THR A 1 99 ? -3.151 -6.203 4.178 1.00 90.19 99 THR A CA 1
ATOM 765 C C . THR A 1 99 ? -3.450 -5.880 2.714 1.00 90.19 99 THR A C 1
ATOM 767 O O . THR A 1 99 ? -4.264 -6.541 2.073 1.00 90.19 99 THR A O 1
ATOM 770 N N . ILE A 1 100 ? -2.768 -4.861 2.188 1.00 89.88 100 ILE A N 1
ATOM 771 C CA . ILE A 1 100 ? -2.739 -4.541 0.759 1.00 89.88 100 ILE A CA 1
ATOM 772 C C . ILE A 1 100 ? -1.466 -5.125 0.154 1.00 89.88 100 ILE A C 1
ATOM 774 O O . ILE A 1 100 ? -0.363 -4.739 0.551 1.00 89.88 100 ILE A O 1
ATOM 778 N N . ASP A 1 101 ? -1.635 -5.985 -0.842 1.00 91.94 101 ASP A N 1
ATOM 779 C CA . ASP A 1 101 ? -0.585 -6.538 -1.687 1.00 91.94 101 ASP A CA 1
ATOM 780 C C . ASP A 1 101 ? -0.379 -5.623 -2.893 1.00 91.94 101 ASP A C 1
ATOM 782 O O . ASP A 1 101 ? -1.313 -5.352 -3.648 1.00 91.94 101 ASP A O 1
ATOM 786 N N . ILE A 1 102 ? 0.843 -5.142 -3.101 1.00 89.06 102 ILE A N 1
ATOM 787 C CA . ILE A 1 102 ? 1.191 -4.227 -4.191 1.00 89.06 102 ILE A CA 1
ATOM 788 C C . ILE A 1 102 ? 2.298 -4.865 -5.018 1.00 89.06 102 ILE A C 1
ATOM 790 O O . ILE A 1 102 ? 3.427 -5.031 -4.552 1.00 89.06 102 ILE A O 1
ATOM 794 N N . GLY A 1 103 ? 1.984 -5.197 -6.265 1.00 88.69 103 GLY A N 1
ATOM 795 C CA . GLY A 1 103 ? 2.945 -5.749 -7.207 1.00 88.69 103 GLY A CA 1
ATOM 796 C C . GLY A 1 103 ? 3.816 -4.655 -7.818 1.00 88.69 103 GLY A C 1
ATOM 797 O O . GLY A 1 103 ? 3.327 -3.616 -8.275 1.00 88.69 103 GLY A O 1
ATOM 798 N N . VAL A 1 104 ? 5.123 -4.898 -7.843 1.00 83.94 104 VAL A N 1
ATOM 799 C CA . VAL A 1 104 ? 6.127 -3.979 -8.374 1.00 83.94 104 VAL A CA 1
ATOM 800 C C . VAL A 1 104 ? 6.975 -4.725 -9.390 1.00 83.94 104 VAL A C 1
ATOM 802 O O . VAL A 1 104 ? 7.598 -5.744 -9.097 1.00 83.94 104 VAL A O 1
ATOM 805 N N . LYS A 1 105 ? 7.050 -4.190 -10.606 1.00 82.19 105 LYS A N 1
ATOM 806 C CA . LYS A 1 105 ? 7.950 -4.698 -11.634 1.00 82.19 105 LYS A CA 1
ATOM 807 C C . LYS A 1 105 ? 9.024 -3.664 -11.892 1.00 82.19 105 LYS A C 1
ATOM 809 O O . LYS A 1 105 ? 8.747 -2.523 -12.244 1.00 82.19 105 LYS A O 1
ATOM 814 N N . ALA A 1 106 ? 10.269 -4.080 -11.716 1.00 70.62 106 ALA A N 1
ATOM 815 C CA . ALA A 1 106 ? 11.413 -3.228 -11.980 1.00 70.62 106 ALA A CA 1
ATOM 816 C C . ALA A 1 106 ? 12.099 -3.639 -13.283 1.00 70.62 106 ALA A C 1
ATOM 818 O O . ALA A 1 106 ? 12.493 -4.792 -13.464 1.00 70.62 106 ALA A O 1
ATOM 819 N N . VAL A 1 107 ? 12.263 -2.667 -14.175 1.00 64.44 107 VAL A N 1
ATOM 820 C CA . VAL A 1 107 ? 12.985 -2.797 -15.439 1.00 64.44 107 VAL A CA 1
ATOM 821 C C . VAL A 1 107 ? 14.381 -2.177 -15.244 1.00 64.44 107 VAL A C 1
ATOM 823 O O . VAL A 1 107 ? 14.600 -1.031 -15.590 1.00 64.44 107 VAL A O 1
ATOM 826 N N . ALA A 1 108 ? 15.271 -2.938 -14.586 1.00 64.56 108 ALA A N 1
ATOM 827 C CA . ALA A 1 108 ? 16.748 -2.852 -14.465 1.00 64.56 108 ALA A CA 1
ATOM 828 C C . ALA A 1 108 ? 17.508 -1.487 -14.328 1.00 64.56 108 ALA A C 1
ATOM 830 O O . ALA A 1 108 ? 17.166 -0.504 -14.974 1.00 64.56 108 ALA A O 1
ATOM 831 N N . PRO A 1 109 ? 18.656 -1.442 -13.589 1.00 57.34 109 PRO A N 1
ATOM 832 C CA . PRO A 1 109 ? 19.379 -2.547 -12.948 1.00 57.34 109 PRO A CA 1
ATOM 833 C C . PRO A 1 109 ? 19.168 -2.660 -11.423 1.00 57.34 109 PRO A C 1
ATOM 835 O O . PRO A 1 109 ? 18.726 -1.734 -10.744 1.00 57.34 109 PRO A O 1
ATOM 838 N N . VAL A 1 110 ? 19.555 -3.831 -10.906 1.00 51.69 110 VAL A N 1
ATOM 839 C CA . VAL A 1 110 ? 19.325 -4.440 -9.572 1.00 51.69 110 VAL A CA 1
ATOM 840 C C . VAL A 1 110 ? 19.775 -3.593 -8.360 1.00 51.69 110 VAL A C 1
ATOM 842 O O . VAL A 1 110 ? 19.372 -3.852 -7.231 1.00 51.69 110 VAL A O 1
ATOM 845 N N . ASN A 1 111 ? 20.544 -2.523 -8.587 1.00 51.47 111 ASN A N 1
ATOM 846 C CA . ASN A 1 111 ? 21.091 -1.642 -7.540 1.00 51.47 111 ASN A CA 1
ATOM 847 C C . ASN A 1 111 ? 20.293 -0.343 -7.357 1.00 51.47 111 ASN A C 1
ATOM 849 O O . ASN A 1 111 ? 20.792 0.647 -6.812 1.00 51.47 111 ASN A O 1
ATOM 853 N N . THR A 1 112 ? 19.071 -0.319 -7.872 1.00 55.53 112 THR A N 1
ATOM 854 C CA . THR A 1 112 ? 18.226 0.865 -7.833 1.00 55.53 112 THR A CA 1
ATOM 855 C C . THR A 1 112 ? 17.532 0.960 -6.492 1.00 55.53 112 THR A C 1
ATOM 857 O O . THR A 1 112 ? 16.851 0.029 -6.061 1.00 55.53 112 THR A O 1
ATOM 860 N N . ARG A 1 113 ? 17.681 2.112 -5.830 1.00 58.97 113 ARG A N 1
ATOM 861 C CA . ARG A 1 113 ? 16.842 2.413 -4.674 1.00 58.97 113 ARG A CA 1
ATOM 862 C C . ARG A 1 113 ? 15.415 2.576 -5.157 1.00 58.97 113 ARG A C 1
ATOM 864 O O . ARG A 1 113 ? 15.141 3.486 -5.936 1.00 58.97 113 ARG A O 1
ATOM 871 N N . THR A 1 114 ? 14.524 1.722 -4.677 1.00 62.03 114 THR A N 1
ATOM 872 C CA . THR A 1 114 ? 13.102 1.898 -4.950 1.00 62.03 114 THR A CA 1
ATOM 873 C C . THR A 1 114 ? 12.546 2.852 -3.907 1.00 62.03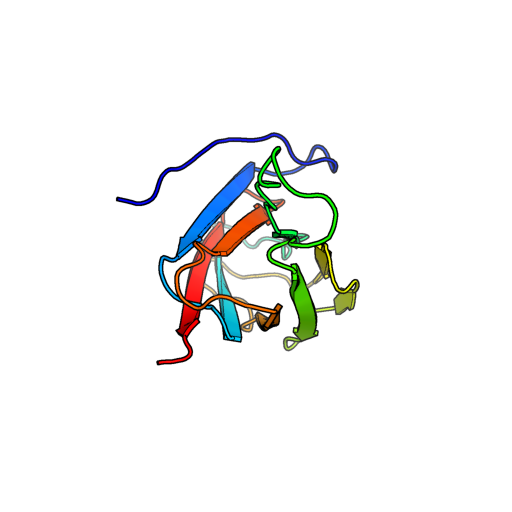 114 THR A C 1
ATOM 875 O O . THR A 1 114 ? 12.761 2.664 -2.706 1.00 62.03 114 THR A O 1
ATOM 878 N N . HIS A 1 115 ? 11.911 3.920 -4.378 1.00 64.50 115 HIS A N 1
ATOM 879 C CA . HIS A 1 115 ? 11.298 4.935 -3.540 1.00 64.50 115 HIS A CA 1
ATOM 880 C C . HIS A 1 115 ? 9.796 4.937 -3.788 1.00 64.50 115 HIS A C 1
ATOM 882 O O . HIS A 1 115 ? 9.351 5.145 -4.917 1.00 64.50 115 HIS A O 1
ATOM 888 N N . PHE A 1 116 ? 9.033 4.747 -2.721 1.00 67.94 116 PHE A N 1
ATOM 889 C CA . PHE A 1 116 ? 7.584 4.856 -2.745 1.00 67.94 116 PHE A CA 1
ATOM 890 C C . PHE A 1 116 ? 7.161 5.964 -1.803 1.00 67.94 116 PHE A C 1
ATOM 892 O O . PHE A 1 116 ? 7.751 6.153 -0.739 1.00 67.94 116 PHE A O 1
ATOM 899 N N . ILE A 1 117 ? 6.128 6.692 -2.182 1.00 65.88 117 ILE A N 1
ATOM 900 C CA . ILE A 1 117 ? 5.477 7.660 -1.315 1.00 65.88 117 ILE A CA 1
ATOM 901 C C . ILE A 1 117 ? 4.071 7.131 -1.058 1.00 65.88 117 ILE A C 1
ATOM 903 O O . ILE A 1 117 ? 3.403 6.758 -2.020 1.00 65.88 117 ILE A O 1
ATOM 907 N N . ALA A 1 118 ? 3.653 7.066 0.208 1.00 69.38 118 ALA A N 1
ATOM 908 C CA . ALA A 1 118 ? 2.281 6.727 0.579 1.00 69.38 118 ALA A CA 1
ATOM 909 C C . ALA A 1 118 ? 1.614 7.884 1.332 1.00 69.38 118 ALA A C 1
ATOM 911 O O . ALA A 1 118 ? 2.222 8.431 2.256 1.00 69.38 118 ALA A O 1
ATOM 912 N N . ALA A 1 119 ? 0.418 8.292 0.913 1.00 66.00 119 ALA A N 1
ATOM 913 C CA . ALA A 1 119 ? -0.396 9.286 1.611 1.00 66.00 119 ALA A CA 1
ATOM 914 C C . ALA A 1 119 ? -1.453 8.558 2.429 1.00 66.00 119 ALA A C 1
ATOM 916 O O . ALA A 1 119 ? -2.119 7.673 1.902 1.00 66.00 119 ALA A O 1
ATOM 917 N N . PHE A 1 120 ? -1.615 8.943 3.692 1.00 68.69 120 PHE A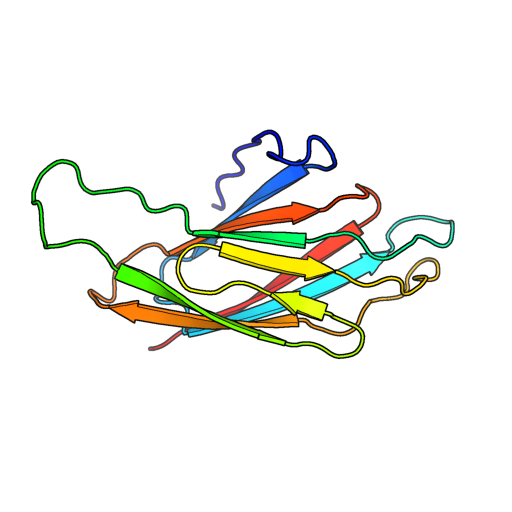 N 1
ATOM 918 C CA . PHE A 1 120 ? -2.638 8.388 4.576 1.00 68.69 120 PHE A CA 1
ATOM 919 C C . PHE A 1 120 ? -3.563 9.510 5.020 1.00 68.69 120 PHE A C 1
ATOM 921 O O . PHE A 1 120 ? -3.068 10.486 5.577 1.00 68.69 120 PHE A O 1
ATOM 928 N N . GLY A 1 121 ? -4.867 9.376 4.757 1.00 66.25 121 GLY A N 1
ATOM 929 C CA . GLY A 1 121 ? -5.870 10.392 5.097 1.00 66.25 121 GLY A CA 1
ATOM 930 C C . GLY A 1 121 ? -5.900 10.759 6.588 1.00 66.25 121 GLY A C 1
ATOM 931 O O . GLY A 1 121 ? -5.497 11.861 6.953 1.00 66.25 121 GLY A O 1
ATOM 932 N N . ASP A 1 122 ? -6.363 9.852 7.459 1.00 65.12 122 ASP A N 1
ATOM 933 C CA . ASP A 1 122 ? -6.337 10.072 8.917 1.00 65.12 122 ASP A CA 1
ATOM 934 C C . ASP A 1 122 ? -4.916 9.824 9.464 1.00 65.12 122 ASP A C 1
ATOM 936 O O . ASP A 1 122 ? -4.220 8.897 9.052 1.00 65.12 122 ASP A O 1
ATOM 940 N N . LEU A 1 123 ? -4.467 10.651 10.407 1.00 63.22 123 LEU A N 1
ATOM 941 C CA . LEU A 1 123 ? -3.139 10.548 11.022 1.00 63.22 123 LEU A CA 1
ATOM 942 C C . LEU A 1 123 ? -3.115 9.614 12.243 1.00 63.22 123 LEU A C 1
ATOM 944 O O . LEU A 1 123 ? -2.048 9.382 12.811 1.00 63.22 123 LEU A O 1
ATOM 948 N N . ARG A 1 124 ? -4.263 9.047 12.641 1.00 72.19 124 ARG A N 1
ATOM 949 C CA . ARG A 1 124 ? -4.399 8.061 13.732 1.00 72.19 124 ARG A CA 1
ATOM 950 C C . ARG A 1 124 ? -4.008 6.633 13.329 1.00 72.19 124 ARG A C 1
ATOM 952 O O . ARG A 1 124 ? -4.368 5.678 14.016 1.00 72.19 124 ARG A O 1
ATOM 959 N N . TYR A 1 125 ? -3.245 6.487 12.247 1.00 72.94 125 TYR A N 1
ATOM 960 C CA . TYR A 1 125 ? -2.767 5.200 11.758 1.00 72.94 125 TYR A CA 1
ATOM 961 C C . TYR A 1 125 ? -1.258 5.033 11.910 1.00 72.94 125 TYR A C 1
ATOM 963 O O . TYR A 1 125 ? -0.462 5.931 11.620 1.00 72.94 125 TYR A O 1
ATOM 971 N N . GLU A 1 126 ? -0.866 3.815 12.265 1.00 77.31 126 GLU A N 1
ATOM 972 C CA . GLU A 1 126 ? 0.465 3.299 11.981 1.00 77.31 126 GLU A CA 1
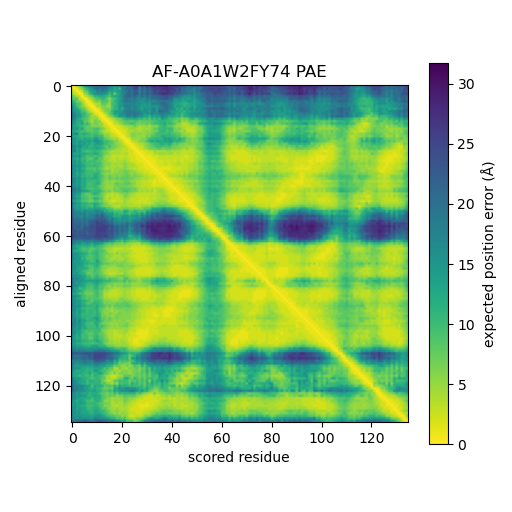ATOM 973 C C . GLU A 1 126 ? 0.400 2.401 10.741 1.00 77.31 126 GLU A C 1
ATOM 975 O O . GLU A 1 126 ? -0.438 1.505 10.654 1.00 77.31 126 GLU A O 1
ATOM 980 N N . ALA A 1 127 ? 1.276 2.666 9.769 1.00 78.00 127 ALA A N 1
ATOM 981 C CA . ALA A 1 127 ? 1.421 1.848 8.572 1.00 78.00 127 ALA A CA 1
ATOM 982 C C . ALA A 1 127 ? 2.674 0.983 8.705 1.00 78.00 127 ALA A C 1
ATOM 984 O O . ALA A 1 127 ? 3.791 1.505 8.791 1.00 78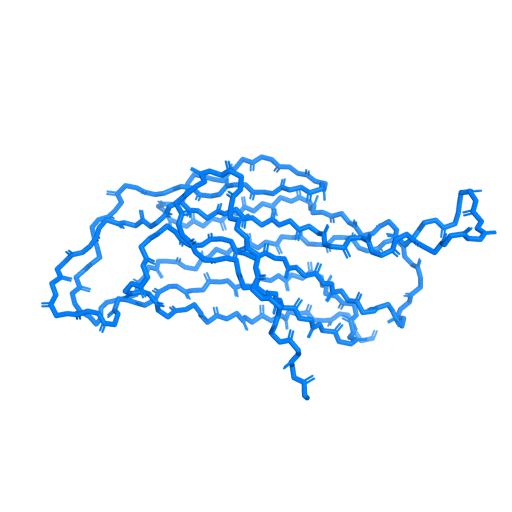.00 127 ALA A O 1
ATOM 985 N N . ILE A 1 128 ? 2.486 -0.331 8.693 1.00 80.56 128 ILE A N 1
ATOM 986 C CA . ILE A 1 128 ? 3.569 -1.307 8.660 1.00 80.56 128 ILE A CA 1
ATOM 987 C C . ILE A 1 128 ? 3.752 -1.723 7.207 1.00 80.56 128 ILE A C 1
ATOM 989 O O . ILE A 1 128 ? 2.812 -2.202 6.575 1.00 80.56 128 ILE A O 1
ATOM 993 N N . VAL A 1 129 ? 4.960 -1.522 6.679 1.00 79.81 129 VAL A N 1
ATOM 994 C CA . VAL A 1 129 ? 5.292 -1.874 5.296 1.00 79.81 129 VAL A CA 1
ATOM 995 C C . VAL A 1 129 ? 6.357 -2.959 5.280 1.00 79.81 129 VAL A C 1
ATOM 997 O O . VAL A 1 129 ? 7.464 -2.754 5.785 1.00 79.81 129 VAL A O 1
ATOM 1000 N N . HIS A 1 130 ? 6.028 -4.086 4.657 1.00 82.38 130 HIS A N 1
ATOM 1001 C CA . HIS A 1 130 ? 6.959 -5.163 4.344 1.00 82.38 130 HIS A CA 1
ATOM 1002 C C . HIS A 1 130 ? 7.261 -5.170 2.845 1.00 82.38 130 HIS A C 1
ATOM 1004 O O . HIS A 1 130 ? 6.418 -4.802 2.029 1.00 82.38 130 HIS A O 1
ATOM 1010 N N . TYR A 1 131 ? 8.476 -5.577 2.486 1.00 79.38 131 TYR A N 1
ATOM 1011 C CA . TYR A 1 131 ? 8.938 -5.626 1.102 1.00 79.38 131 TYR A CA 1
ATOM 1012 C C . TYR A 1 131 ? 9.497 -7.012 0.834 1.00 79.38 131 TYR A C 1
ATOM 1014 O O . TYR A 1 131 ? 10.401 -7.444 1.552 1.00 79.38 131 TYR A O 1
ATOM 1022 N N . ASP A 1 132 ? 9.019 -7.648 -0.227 1.00 81.50 132 ASP A N 1
ATOM 1023 C CA . ASP A 1 132 ? 9.732 -8.765 -0.828 1.00 81.50 132 ASP A CA 1
ATOM 1024 C C . ASP A 1 132 ? 10.726 -8.221 -1.842 1.00 81.50 132 ASP A C 1
ATOM 1026 O O . ASP A 1 132 ? 10.435 -7.312 -2.633 1.00 81.50 132 ASP A O 1
ATOM 1030 N N . THR A 1 133 ? 11.926 -8.781 -1.801 1.00 71.94 133 THR A N 1
ATOM 1031 C CA . THR A 1 133 ? 13.028 -8.365 -2.658 1.00 71.94 133 THR A CA 1
ATOM 1032 C C . THR A 1 133 ? 13.471 -9.524 -3.521 1.00 71.94 133 THR A C 1
ATOM 1034 O O . THR A 1 133 ? 13.655 -10.628 -3.007 1.00 71.94 133 THR A O 1
ATOM 1037 N N . SER A 1 134 ? 13.725 -9.273 -4.801 1.00 65.38 134 SER A N 1
ATOM 1038 C CA . SER A 1 134 ? 14.515 -10.211 -5.595 1.00 65.38 134 SER A CA 1
ATOM 1039 C C . SER A 1 134 ? 15.960 -10.194 -5.089 1.00 65.38 134 SER A C 1
ATOM 1041 O O . SER A 1 134 ? 16.551 -9.129 -4.891 1.00 65.38 134 SER A O 1
ATOM 1043 N N . THR A 1 135 ? 16.500 -11.385 -4.827 1.00 53.84 135 THR A N 1
ATOM 1044 C CA . THR A 1 135 ? 17.925 -11.613 -4.536 1.00 53.84 135 THR A CA 1
ATOM 1045 C C . THR A 1 135 ? 18.788 -11.387 -5.763 1.00 53.84 135 THR A C 1
ATOM 1047 O O . THR A 1 135 ? 18.368 -11.865 -6.843 1.00 53.84 135 THR A O 1
#

Secondary structure (DSSP, 8-state):
------B--TTSSSEEEEEEESS-EEEEEEEEEE-SSS-EEPPPEEEEE-----TT-TT---EEEEEEEE-TT-EEE--BTEEEEE---EE-TT-BPPPEEEEEEEES-TTPPEEEEEEESSSSEEEEEEEEE--

Foldseek 3Di:
DFDFDWDADPVNFFTKGKDKDQWAFFKKKKKKWQQDQAKDFFWKKKKFWPFPAPPPDDPPGFQKKWPWKDWPQWDWDDIGGMIIIHHRDIAGHGGMDTMMMIGIDTDDDGRDITMMMMGTRDPSIDMDMDTDGDD

Organism: Kibdelosporangium aridum (NCBI:txid2030)

pLDDT: mean 72.85, std 16.03, range [26.34, 92.69]

Nearest PDB structures (foldseek):
  1u5i-assembly1_A  TM=3.904E-01  e=5.146E-02  Rattus norvegicus
  6k2y-assembly1_B  TM=3.112E-01  e=4.205E-01  Homo sapiens
  3nru-assembly4_D  TM=2.433E-01  e=6.545E-01  Homo sapiens
  1qxp-assembly1_A  TM=1.640E-01  e=1.643E-01  Rattus norvegicus
  3c8x-assembly1_A-2  TM=2.546E-01  e=1.871E+00  Homo sapiens

Sequence (135 aa):
MNSFGRRTPPSGEGEWRTFSHRHQTTTMYVTFHNIGEEPITAPKIEFSLEQRQPTSEPGRGLETHFTGASGDDWRCTGAEASITCTSEATVEPRASMPTIDIGVKAVAPVNTRTHFIAAFGDLRYEAIVHYDTST

Radius of gyration: 15.25 Å; Cα contacts (8 Å, |Δi|>4): 337; chains: 1; bounding box: 37×30×44 Å

Solvent-accessible surface area (backbone atoms only — not comparable to full-atom values): 7433 Å² total; per-residue (Å²): 137,82,73,78,56,84,49,82,36,95,81,73,53,42,53,31,46,46,46,74,38,68,48,36,49,42,33,37,40,40,32,42,30,30,74,41,91,55,69,41,69,44,45,52,33,40,40,33,59,59,75,80,74,70,94,82,52,94,86,72,62,71,49,62,28,37,74,32,53,48,33,67,81,44,53,50,46,63,48,42,61,37,37,38,36,38,33,83,50,74,37,46,51,72,32,64,54,64,49,34,43,33,37,33,45,67,49,63,66,73,77,40,66,43,34,40,33,39,30,34,35,60,82,52,53,47,76,49,78,48,71,44,62,66,129